Protein AF-A0A7J9EZ34-F1 (afdb_monomer)

Nearest PDB structures (foldseek):
  8yn0-assembly2_D  TM=4.421E-01  e=9.370E-02  Arabidopsis thaliana
  7txh-assembly2_E  TM=4.356E-01  e=1.465E+00  Homo sapiens
  2y7a-assembly3_C-3  TM=3.413E-01  e=8.677E+00  Homo sapiens

Solvent-accessible surface area (backbone atoms only — not comparable to full-atom values): 8886 Å² total; per-residue (Å²): 133,84,75,85,54,66,70,63,51,52,58,55,52,71,76,38,95,54,94,66,44,84,31,62,82,40,34,70,48,75,47,66,80,59,82,81,58,58,58,46,59,71,48,62,32,22,69,44,23,28,34,43,39,40,42,36,84,32,84,24,39,30,44,36,44,61,71,65,46,53,58,50,31,73,75,67,74,45,95,65,83,75,56,42,46,49,22,27,35,43,36,44,28,42,28,51,44,22,36,29,57,42,94,56,56,46,57,27,52,46,28,35,39,38,36,45,35,60,36,75,44,44,46,50,47,71,54,33,79,51,18,42,62,92,34,74,24,36,44,35,30,23,64,75,45,62,77,60,43,66,80,85,66,68,74,91,51,55,48,81,46,80,101

Radius of gyration: 16.16 Å; Cα contacts (8 Å, |Δi|>4): 330; chains: 1; bounding box: 44×30×41 Å

Structure (mmCIF, N/CA/C/O backbone):
data_AF-A0A7J9EZ34-F1
#
_entry.id   AF-A0A7J9EZ34-F1
#
loop_
_atom_site.group_PDB
_atom_site.id
_atom_site.type_symbol
_atom_site.label_atom_id
_atom_site.label_alt_id
_atom_site.label_comp_id
_atom_site.label_asym_id
_atom_site.label_entity_id
_atom_site.label_seq_id
_atom_site.pdbx_PDB_ins_code
_atom_site.Cartn_x
_atom_site.Cartn_y
_atom_site.Cartn_z
_atom_site.occupancy
_atom_site.B_iso_or_equiv
_atom_site.auth_seq_id
_atom_site.auth_comp_id
_atom_site.auth_asym_id
_atom_site.auth_atom_id
_atom_site.pdbx_PDB_model_num
ATOM 1 N N . MET A 1 1 ? -25.687 12.455 -5.153 1.00 34.72 1 MET A N 1
ATOM 2 C CA . MET A 1 1 ? -24.939 11.523 -4.289 1.00 34.72 1 MET A CA 1
ATOM 3 C C . MET A 1 1 ? -24.214 12.401 -3.290 1.00 34.72 1 MET A C 1
ATOM 5 O O . MET A 1 1 ? -23.368 13.177 -3.709 1.00 34.72 1 MET A O 1
ATOM 9 N N . GLU A 1 2 ? -24.684 12.445 -2.046 1.00 34.62 2 GLU A N 1
ATOM 10 C CA . GLU A 1 2 ? -24.123 13.350 -1.038 1.00 34.62 2 GLU A CA 1
ATOM 11 C C . GLU A 1 2 ? -22.745 12.836 -0.618 1.00 34.62 2 GLU A C 1
ATOM 13 O O . GLU A 1 2 ? -22.622 11.708 -0.142 1.00 34.62 2 GLU A O 1
ATOM 18 N N . GLU A 1 3 ? -21.704 13.645 -0.835 1.00 37.16 3 GLU A N 1
ATOM 19 C CA . GLU A 1 3 ? -20.372 13.369 -0.301 1.00 37.16 3 GLU A CA 1
ATOM 20 C C . GLU A 1 3 ? -20.472 13.237 1.227 1.00 37.16 3 GLU A C 1
ATOM 22 O O . GLU A 1 3 ? -21.099 14.059 1.906 1.00 37.16 3 GLU A O 1
ATOM 27 N N . MET A 1 4 ? -19.864 12.188 1.781 1.00 43.03 4 MET A N 1
ATOM 28 C CA . MET A 1 4 ? -19.802 11.992 3.225 1.00 43.03 4 MET A CA 1
ATOM 29 C C . MET A 1 4 ? -18.946 13.114 3.829 1.00 43.03 4 MET A C 1
ATOM 31 O O . MET A 1 4 ? -17.720 13.092 3.744 1.00 43.03 4 MET A O 1
ATOM 35 N N . LYS A 1 5 ? -19.602 14.139 4.384 1.00 40.22 5 LYS A N 1
ATOM 36 C CA . LYS A 1 5 ? -18.938 15.289 5.010 1.00 40.22 5 LYS A CA 1
ATOM 37 C C . LYS A 1 5 ? -18.133 14.835 6.228 1.00 40.22 5 LYS A C 1
ATOM 39 O O . LYS A 1 5 ? -18.682 14.176 7.112 1.00 40.22 5 LYS A O 1
ATOM 44 N N . MET A 1 6 ? -16.866 15.246 6.296 1.00 43.50 6 MET A N 1
ATOM 45 C CA . MET A 1 6 ? -15.937 14.949 7.401 1.00 43.50 6 MET A CA 1
ATOM 46 C C . MET A 1 6 ? -16.508 15.350 8.775 1.00 43.50 6 MET A C 1
ATOM 48 O O . MET A 1 6 ? -16.283 14.668 9.767 1.00 43.50 6 MET A O 1
ATOM 52 N N . GLU A 1 7 ? -17.360 16.377 8.822 1.00 43.09 7 GLU A N 1
ATOM 53 C CA . GLU A 1 7 ? -18.128 16.808 10.003 1.00 43.09 7 GLU A CA 1
ATOM 54 C C . GLU A 1 7 ? -18.947 15.675 10.645 1.00 43.09 7 GLU A C 1
ATOM 56 O O . GLU A 1 7 ? -18.964 15.541 11.867 1.00 43.09 7 GLU A O 1
ATOM 61 N N . LYS A 1 8 ? -19.567 14.803 9.836 1.00 44.59 8 LYS A N 1
ATOM 62 C CA . LYS A 1 8 ? -20.313 13.634 10.336 1.00 44.59 8 LYS A CA 1
ATOM 63 C C . LYS A 1 8 ? -19.380 12.539 10.863 1.00 44.59 8 LYS A C 1
ATOM 65 O O . LYS A 1 8 ? -19.772 11.772 11.739 1.00 44.59 8 LYS A O 1
ATOM 70 N N . MET A 1 9 ? -18.145 12.487 10.362 1.00 44.72 9 MET A N 1
ATOM 71 C CA . MET A 1 9 ? -17.101 11.580 10.839 1.00 44.72 9 MET A CA 1
ATOM 72 C C . MET A 1 9 ? -16.634 11.998 12.243 1.00 44.72 9 MET A C 1
ATOM 74 O O . MET A 1 9 ? -16.540 11.146 13.123 1.00 44.72 9 MET A O 1
ATOM 78 N N . HIS A 1 10 ? -16.467 13.302 12.501 1.00 47.06 10 HIS A N 1
ATOM 79 C CA . HIS A 1 10 ? -16.117 13.840 13.826 1.00 47.06 10 HIS A CA 1
ATOM 80 C C . HIS A 1 10 ? -17.157 13.521 14.908 1.00 47.06 10 HIS A C 1
ATOM 82 O O . HIS A 1 10 ? -16.787 13.159 16.024 1.00 47.06 10 HIS A O 1
ATOM 88 N N . THR A 1 11 ? -18.454 13.602 14.594 1.00 39.75 11 THR A N 1
ATOM 89 C CA . THR A 1 11 ? -19.517 13.269 15.561 1.00 39.75 11 THR A CA 1
ATOM 90 C C . THR A 1 11 ? -19.536 11.774 15.895 1.00 39.75 11 THR A C 1
ATOM 92 O 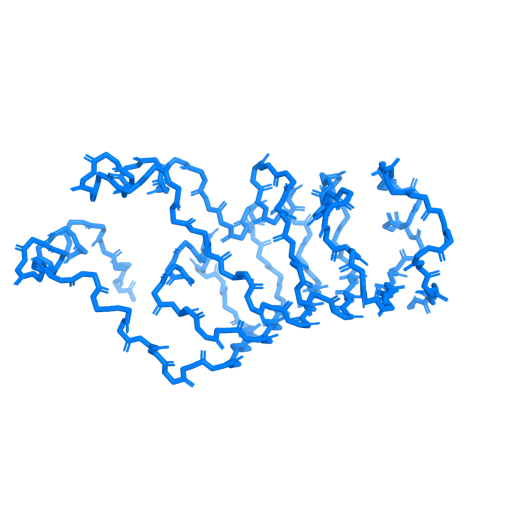O . THR A 1 11 ? -19.748 11.394 17.046 1.00 39.75 11 THR A O 1
ATOM 95 N N . TRP A 1 12 ? -19.246 10.916 14.913 1.00 43.97 12 TRP A N 1
ATOM 96 C CA . TRP A 1 12 ? -19.155 9.467 15.113 1.00 43.97 12 TRP A CA 1
ATOM 97 C C . TRP A 1 12 ? -17.919 9.084 15.944 1.00 43.97 12 TRP A C 1
ATOM 99 O O . TRP A 1 12 ? -18.030 8.311 16.898 1.00 43.97 12 TRP A O 1
ATOM 109 N N . ILE A 1 13 ? -16.778 9.726 15.663 1.00 44.41 13 ILE A N 1
ATOM 110 C CA . ILE A 1 13 ? -15.514 9.591 16.406 1.00 44.41 13 ILE A CA 1
ATOM 111 C C . ILE A 1 13 ? -15.668 10.072 17.859 1.00 44.41 13 ILE A C 1
ATOM 113 O O . ILE A 1 13 ? -15.233 9.387 18.778 1.00 44.41 13 ILE A O 1
ATOM 117 N N . SER A 1 14 ? -16.345 11.201 18.094 1.00 41.09 14 SER A N 1
ATOM 118 C CA . SER A 1 14 ? -16.519 11.765 19.442 1.00 41.09 14 SER A CA 1
ATOM 119 C C . SER A 1 14 ? -17.431 10.930 20.348 1.00 41.09 14 SER A C 1
ATOM 121 O O . SER A 1 14 ? -17.280 10.985 21.566 1.00 41.09 14 SER A O 1
ATOM 123 N N . SER A 1 15 ? -18.377 10.174 19.783 1.00 40.88 15 SER A N 1
ATOM 124 C CA . SER A 1 15 ? -19.260 9.285 20.557 1.00 40.88 15 SER A CA 1
ATOM 125 C C . SER A 1 15 ? -18.625 7.930 20.901 1.00 40.88 15 SER A C 1
ATOM 127 O O . SER A 1 15 ? -19.157 7.188 21.723 1.00 40.88 15 SER A O 1
ATOM 129 N N . SER A 1 16 ? -17.466 7.623 20.310 1.00 40.03 16 SER A N 1
ATOM 130 C CA . SER A 1 16 ? -16.776 6.342 20.444 1.00 40.03 16 SER A CA 1
ATOM 131 C C . SER A 1 16 ? -15.368 6.559 21.001 1.00 40.03 16 SER A C 1
ATOM 133 O O . SER A 1 16 ? -14.382 6.484 20.277 1.00 40.03 16 SER A O 1
ATOM 135 N N . ILE A 1 17 ? -15.252 6.753 22.320 1.00 42.34 17 ILE A N 1
ATOM 136 C CA . ILE A 1 17 ? -13.970 6.784 23.071 1.00 42.34 17 ILE A CA 1
ATOM 137 C C . ILE A 1 17 ? -13.254 5.407 23.073 1.00 42.34 17 ILE A C 1
ATOM 139 O O . ILE A 1 17 ? -12.327 5.145 23.825 1.00 42.34 17 ILE A O 1
ATOM 143 N N . ASN A 1 18 ? -13.611 4.516 22.155 1.00 42.16 18 ASN A N 1
ATOM 144 C CA . ASN A 1 18 ? -12.798 3.375 21.790 1.00 42.16 18 ASN A CA 1
ATOM 145 C C . ASN A 1 18 ? -12.562 3.466 20.289 1.00 42.16 18 ASN A C 1
ATOM 147 O O . ASN A 1 18 ? -13.523 3.492 19.519 1.00 42.16 18 ASN A O 1
ATOM 151 N N . TYR A 1 19 ? -11.295 3.452 19.879 1.00 50.28 19 TYR A N 1
ATOM 152 C CA . TYR A 1 19 ? -10.869 3.174 18.508 1.00 50.28 19 TYR A CA 1
ATOM 153 C C . TYR A 1 19 ? -11.275 1.735 18.142 1.00 50.28 19 TYR A C 1
ATOM 155 O O . TYR A 1 19 ? -10.455 0.830 18.002 1.00 50.28 19 TYR A O 1
ATOM 163 N N . THR A 1 20 ? -12.578 1.484 18.067 1.00 52.22 20 THR A N 1
ATOM 164 C CA . THR A 1 20 ? -13.141 0.242 17.567 1.00 52.22 20 THR A CA 1
ATOM 165 C C . THR A 1 20 ? -13.020 0.350 16.066 1.00 52.22 20 THR A C 1
ATOM 167 O O . THR A 1 20 ? -13.823 0.985 15.394 1.00 52.22 20 THR A O 1
ATOM 170 N N . SER A 1 21 ? -11.925 -0.180 15.537 1.00 58.53 21 SER A N 1
ATOM 171 C CA . SER A 1 21 ? -11.785 -0.444 14.113 1.00 58.53 21 SER A CA 1
ATOM 172 C C . SER A 1 21 ? -13.075 -1.086 13.600 1.00 58.53 21 SER A C 1
ATOM 174 O O . SER A 1 21 ? -13.347 -2.250 13.858 1.00 58.53 21 SER A O 1
ATOM 176 N N . CYS A 1 22 ? -13.923 -0.331 12.909 1.00 66.19 22 CYS A N 1
ATOM 177 C CA . CYS A 1 22 ? -15.297 -0.776 12.659 1.00 66.19 22 CYS A CA 1
ATOM 178 C C . CYS A 1 22 ? -15.360 -2.005 11.739 1.00 66.19 22 CYS A C 1
ATOM 180 O O . CYS A 1 22 ? -16.380 -2.683 11.657 1.00 66.19 22 CYS A O 1
ATOM 182 N N . PHE A 1 23 ? -14.239 -2.323 11.089 1.00 75.56 23 PHE A N 1
ATOM 183 C CA . PHE A 1 23 ? -14.098 -3.395 10.122 1.00 75.56 23 PHE A CA 1
ATOM 184 C C . PHE A 1 23 ? -12.998 -4.382 10.535 1.00 75.56 23 PHE A C 1
ATOM 186 O O . PHE A 1 23 ? -12.132 -4.747 9.740 1.00 75.56 23 PHE A O 1
ATOM 193 N N . HIS A 1 24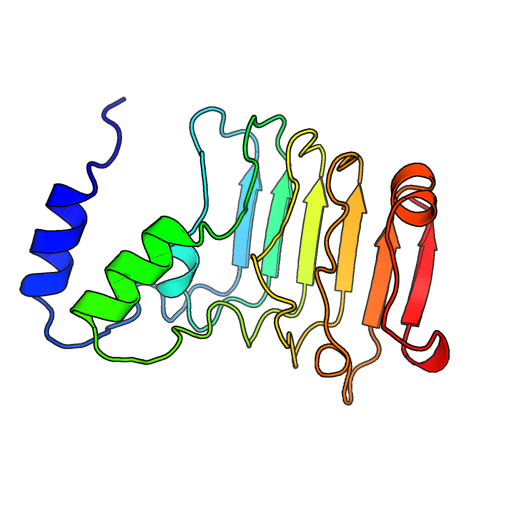 ? -13.021 -4.836 11.793 1.00 77.44 24 HIS A N 1
ATOM 194 C CA . HIS A 1 24 ? -12.057 -5.810 12.320 1.00 77.44 24 HIS A CA 1
ATOM 195 C C . HIS A 1 24 ? -11.994 -7.121 11.523 1.00 77.44 24 HIS A C 1
ATOM 197 O O . HIS A 1 24 ? -10.959 -7.775 11.525 1.00 77.44 24 HIS A O 1
ATOM 203 N N . THR A 1 25 ? -13.060 -7.534 10.848 1.00 85.25 25 THR A N 1
ATOM 204 C CA . THR A 1 25 ? -13.066 -8.769 10.048 1.00 85.25 25 THR A CA 1
ATOM 205 C C . THR A 1 25 ? -12.677 -8.539 8.592 1.00 85.25 25 THR A C 1
ATOM 207 O O . THR A 1 25 ? -12.418 -9.503 7.874 1.00 85.25 25 THR A O 1
ATOM 210 N N . LEU A 1 26 ? -12.622 -7.282 8.140 1.00 88.75 26 LEU A N 1
ATOM 211 C CA . LEU A 1 26 ? -12.394 -6.967 6.740 1.00 88.75 26 LEU A CA 1
ATOM 212 C C . LEU A 1 26 ? -10.924 -7.201 6.385 1.00 88.75 26 LEU A C 1
ATOM 214 O O . LEU A 1 26 ? -10.035 -6.456 6.795 1.00 88.75 26 LEU A O 1
ATOM 218 N N . SER A 1 27 ? -10.689 -8.262 5.617 1.00 92.31 27 SER A N 1
ATOM 219 C CA . SER A 1 27 ? -9.362 -8.674 5.158 1.00 92.31 27 SER A CA 1
ATOM 220 C C . SER A 1 27 ? -9.081 -8.311 3.707 1.00 92.31 27 SER A C 1
ATOM 222 O O . SER A 1 27 ? -7.921 -8.273 3.302 1.00 92.31 27 SER A O 1
ATOM 224 N N . THR A 1 28 ? -10.118 -8.056 2.915 1.00 94.00 28 THR A N 1
ATOM 225 C CA . THR A 1 28 ? -9.997 -7.854 1.473 1.00 94.00 28 THR A CA 1
ATOM 226 C C . THR A 1 28 ? -10.886 -6.704 1.039 1.00 94.00 28 THR A C 1
ATOM 228 O O . THR A 1 28 ? -12.075 -6.682 1.346 1.00 94.00 28 THR A O 1
ATOM 231 N N . ILE A 1 29 ? -10.302 -5.763 0.304 1.00 92.19 29 ILE A N 1
ATOM 232 C CA . ILE A 1 29 ? -11.003 -4.641 -0.314 1.00 92.19 29 ILE A CA 1
ATOM 233 C C . ILE A 1 29 ? -10.672 -4.650 -1.796 1.00 92.19 29 ILE A C 1
ATOM 235 O O . ILE A 1 29 ? -9.505 -4.723 -2.186 1.00 92.19 29 ILE A O 1
ATOM 239 N N . GLN A 1 30 ? -11.712 -4.569 -2.616 1.00 93.25 30 GLN A N 1
ATOM 240 C CA . GLN A 1 30 ? -11.574 -4.416 -4.052 1.00 93.25 30 GLN A CA 1
ATOM 241 C C . GLN A 1 30 ? -12.419 -3.234 -4.502 1.00 93.25 30 GLN A C 1
ATOM 243 O O . GLN A 1 30 ? -13.625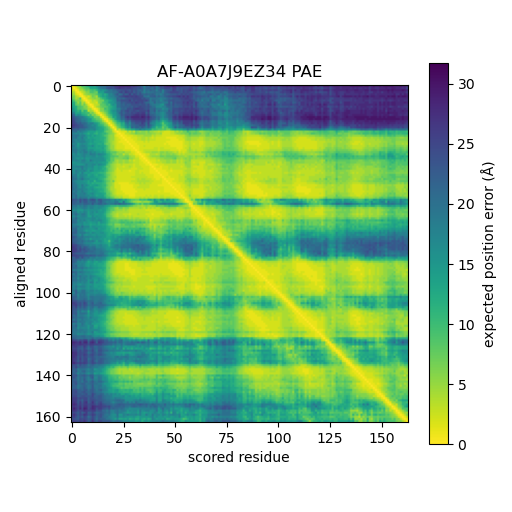 -3.201 -4.263 1.00 93.25 30 GLN A O 1
ATOM 248 N N . ILE A 1 31 ? -11.779 -2.257 -5.134 1.00 89.81 31 ILE A N 1
ATOM 249 C CA . ILE A 1 31 ? -12.442 -1.084 -5.686 1.00 89.81 31 ILE A CA 1
ATOM 250 C C . ILE A 1 31 ? -12.245 -1.106 -7.184 1.00 89.81 31 ILE A C 1
ATOM 252 O O . ILE A 1 31 ? -11.140 -0.929 -7.698 1.00 89.81 31 ILE A O 1
ATOM 256 N N . PHE A 1 32 ? -13.362 -1.293 -7.866 1.00 89.50 32 PHE A N 1
ATOM 257 C CA . PHE A 1 32 ? -13.465 -1.151 -9.298 1.00 89.50 32 PHE A CA 1
ATOM 258 C C . PHE A 1 32 ? -14.420 -0.013 -9.568 1.00 89.50 32 PHE A C 1
ATOM 260 O O . PHE A 1 32 ? -15.419 0.180 -8.879 1.00 89.50 32 PHE A O 1
ATOM 267 N N . TYR A 1 33 ? -14.143 0.711 -10.621 1.00 83.75 33 TYR A N 1
ATOM 268 C CA . TYR A 1 33 ? -15.158 1.533 -11.231 1.00 83.75 33 TYR A CA 1
ATOM 269 C C . TYR A 1 33 ? -15.742 2.750 -10.397 1.00 83.75 33 TYR A C 1
ATOM 271 O O . TYR A 1 33 ? -16.880 3.145 -10.637 1.00 83.75 33 TYR A O 1
ATOM 279 N N . CYS A 1 34 ? -14.984 3.430 -9.496 1.00 81.12 34 CYS A N 1
ATOM 280 C CA . CYS A 1 34 ? -15.455 4.571 -8.651 1.00 81.12 34 CYS A CA 1
ATOM 281 C C . CYS A 1 34 ? -14.917 6.032 -8.919 1.00 81.12 34 CYS A C 1
ATOM 283 O O . CYS A 1 34 ? -13.851 6.397 -8.421 1.00 81.12 34 CYS A O 1
ATOM 285 N N . HIS A 1 35 ? -15.660 6.931 -9.625 1.00 75.88 35 HIS A N 1
ATOM 286 C CA . HIS A 1 35 ? -15.130 8.248 -10.136 1.00 75.88 35 HIS A CA 1
ATOM 287 C C . HIS A 1 35 ? -15.022 9.366 -9.126 1.00 75.88 35 HIS A C 1
ATOM 289 O O . HIS A 1 35 ? -14.292 10.330 -9.360 1.00 75.88 35 HIS A O 1
ATOM 295 N N . GLN A 1 36 ? -15.718 9.231 -8.013 1.00 80.94 36 GLN A N 1
ATOM 296 C CA . GLN A 1 36 ? -15.801 10.283 -7.011 1.00 80.94 36 GLN A CA 1
ATOM 297 C C . GLN A 1 36 ? -14.869 10.020 -5.824 1.00 80.94 36 GLN A C 1
ATOM 299 O O . GLN A 1 36 ? -14.703 10.897 -4.980 1.00 80.94 36 GLN A O 1
ATOM 304 N N . LEU A 1 37 ? -14.237 8.841 -5.763 1.00 81.56 37 LEU A N 1
ATOM 305 C CA . LEU A 1 37 ? -13.319 8.490 -4.687 1.00 81.56 37 LEU A CA 1
ATOM 306 C C . LEU A 1 37 ? -11.995 9.247 -4.854 1.00 81.56 37 LEU A C 1
ATOM 308 O O . LEU A 1 37 ? -11.252 9.018 -5.809 1.00 81.56 37 LEU A O 1
ATOM 312 N N . LYS A 1 38 ? -11.731 10.170 -3.924 1.00 83.31 38 LYS A N 1
ATOM 313 C CA . LYS A 1 38 ? -10.558 11.060 -3.932 1.00 83.31 38 LYS A CA 1
ATOM 314 C C . LYS A 1 38 ? -9.363 10.491 -3.162 1.00 83.31 38 LYS A C 1
ATOM 316 O O . LYS A 1 38 ? -8.239 10.758 -3.559 1.00 83.31 38 LYS A O 1
ATOM 321 N N . ASP A 1 39 ? -9.623 9.718 -2.110 1.00 83.88 39 ASP A N 1
ATOM 322 C CA . ASP A 1 39 ? -8.641 9.037 -1.260 1.00 83.88 39 ASP A CA 1
ATOM 323 C C . ASP A 1 39 ? -9.308 7.848 -0.545 1.00 83.88 39 ASP A C 1
ATOM 325 O O . ASP A 1 39 ? -10.520 7.629 -0.645 1.00 83.88 39 ASP A O 1
ATOM 329 N N . MET A 1 40 ? -8.510 7.072 0.179 1.00 85.50 40 MET A N 1
ATOM 330 C CA . MET A 1 40 ? -8.925 5.915 0.963 1.00 85.50 40 MET A CA 1
ATOM 331 C C . MET A 1 40 ? -8.437 6.008 2.412 1.00 85.50 40 MET A C 1
ATOM 333 O O . MET A 1 40 ? -8.133 4.991 3.035 1.00 85.50 40 MET A O 1
ATOM 337 N N . THR A 1 41 ? -8.396 7.207 3.001 1.00 81.06 41 THR A N 1
ATOM 338 C CA . THR A 1 41 ? -7.928 7.378 4.390 1.00 81.06 41 THR A CA 1
ATOM 339 C C . THR A 1 41 ? -8.761 6.567 5.400 1.00 81.06 41 THR A C 1
ATOM 341 O O . THR A 1 41 ? -8.272 6.210 6.466 1.00 81.06 41 THR A O 1
ATOM 344 N N . TRP A 1 42 ? -9.983 6.154 5.044 1.00 81.00 42 TRP A N 1
ATOM 345 C CA . TRP A 1 42 ? -10.824 5.249 5.840 1.00 81.00 42 TRP A CA 1
ATOM 346 C C . TRP A 1 42 ? -10.247 3.832 6.045 1.00 81.00 42 TRP A C 1
ATOM 348 O O . TRP A 1 42 ? -10.713 3.122 6.937 1.00 81.00 42 TRP A O 1
ATOM 358 N N . LEU A 1 43 ? -9.207 3.420 5.304 1.00 82.31 43 LEU A N 1
ATOM 359 C CA . LEU A 1 43 ? -8.493 2.148 5.520 1.00 82.31 43 LEU A CA 1
ATOM 360 C C . LEU A 1 43 ? -7.874 2.025 6.927 1.00 82.31 43 LEU A C 1
ATOM 362 O O . LEU A 1 43 ? -7.560 0.928 7.387 1.00 82.31 43 LEU A O 1
ATOM 366 N N . ILE A 1 44 ? -7.742 3.130 7.664 1.00 77.62 44 ILE A N 1
ATOM 367 C CA . ILE A 1 44 ? -7.341 3.115 9.081 1.00 77.62 44 ILE A CA 1
ATOM 368 C C . ILE A 1 44 ? -8.325 2.344 9.976 1.00 77.62 44 ILE A C 1
ATOM 370 O O . ILE A 1 44 ? -7.960 1.919 11.069 1.00 77.62 44 ILE A O 1
ATOM 374 N N . LEU A 1 45 ? -9.566 2.156 9.516 1.00 77.81 45 LEU A N 1
ATOM 375 C CA . LEU A 1 45 ? -10.626 1.440 10.228 1.00 77.81 45 LEU A CA 1
ATOM 376 C C . LEU A 1 45 ? -10.619 -0.073 9.942 1.00 77.81 45 LEU A C 1
ATOM 378 O O . LEU A 1 45 ? -11.472 -0.799 10.458 1.00 77.81 45 LEU A O 1
ATOM 382 N N . THR A 1 46 ? -9.680 -0.546 9.111 1.00 83.81 46 THR A N 1
ATOM 383 C CA . THR A 1 46 ? -9.577 -1.932 8.625 1.00 83.81 46 THR A CA 1
ATOM 384 C C . THR A 1 46 ? -8.244 -2.548 9.085 1.00 83.81 46 THR A C 1
ATOM 386 O O . THR A 1 46 ? -7.304 -2.696 8.301 1.00 83.81 46 THR A O 1
ATOM 389 N N . PRO A 1 47 ? -8.102 -2.910 10.371 1.00 80.12 47 PRO A N 1
ATOM 390 C CA . PRO A 1 47 ? -6.811 -3.247 10.980 1.00 80.12 47 PRO A CA 1
ATOM 391 C C . PRO A 1 47 ? -6.311 -4.637 10.565 1.00 80.12 47 PRO A C 1
ATOM 393 O O . PRO A 1 47 ? -5.156 -4.989 10.798 1.00 80.12 47 PRO A O 1
ATOM 396 N N . ASN A 1 48 ? -7.197 -5.447 9.981 1.00 84.56 48 ASN A N 1
ATOM 397 C CA . ASN A 1 48 ? -6.920 -6.796 9.509 1.00 84.56 48 ASN A CA 1
ATOM 398 C C . ASN A 1 48 ? -6.916 -6.897 7.982 1.00 84.56 48 ASN A C 1
ATOM 400 O O . ASN A 1 48 ? -6.948 -8.008 7.456 1.00 84.56 48 ASN A O 1
ATOM 404 N N . LEU A 1 49 ? -6.831 -5.761 7.282 1.00 89.00 49 LEU A N 1
ATOM 405 C CA . LEU A 1 49 ? -6.704 -5.738 5.834 1.00 89.00 49 LEU A CA 1
ATOM 406 C C . LEU A 1 49 ? -5.418 -6.449 5.401 1.00 89.00 49 LEU A C 1
ATOM 408 O O . LEU A 1 49 ? -4.318 -6.068 5.799 1.00 89.00 49 LEU A O 1
ATOM 412 N N . ARG A 1 50 ? -5.580 -7.471 4.563 1.00 92.00 50 ARG A N 1
ATOM 413 C CA . ARG A 1 50 ? -4.507 -8.263 3.951 1.00 92.00 50 ARG A CA 1
ATOM 414 C C . ARG A 1 50 ? -4.393 -8.019 2.455 1.00 92.00 50 ARG A C 1
ATOM 416 O O . ARG A 1 50 ? -3.323 -8.203 1.886 1.00 92.00 50 ARG A O 1
ATOM 423 N N . THR A 1 51 ? -5.473 -7.597 1.809 1.00 93.31 51 THR A N 1
ATOM 424 C CA . THR A 1 51 ? -5.520 -7.524 0.353 1.00 93.31 51 THR A CA 1
ATOM 425 C C . THR A 1 51 ? -6.253 -6.281 -0.125 1.00 93.31 51 THR A C 1
ATOM 427 O O . THR A 1 51 ? -7.409 -6.065 0.240 1.00 93.31 51 THR A O 1
ATOM 430 N N . LEU A 1 52 ? -5.595 -5.500 -0.979 1.00 92.50 52 LEU A N 1
ATOM 431 C CA . LEU A 1 52 ? -6.134 -4.280 -1.566 1.00 92.50 52 LEU A CA 1
ATOM 432 C C . LEU A 1 52 ? -5.983 -4.318 -3.089 1.00 92.50 52 LEU A C 1
ATOM 434 O O . LEU A 1 52 ? -4.867 -4.319 -3.606 1.00 92.50 52 LEU A O 1
ATOM 438 N N . TYR A 1 53 ? -7.114 -4.327 -3.791 1.00 93.50 53 TYR A N 1
ATOM 439 C CA . TYR A 1 53 ? -7.181 -4.178 -5.243 1.00 93.50 53 TYR A CA 1
ATOM 440 C C . TYR A 1 53 ? -7.850 -2.853 -5.588 1.00 93.50 53 TYR A C 1
ATOM 442 O O . TYR A 1 53 ? -8.973 -2.594 -5.155 1.00 93.50 53 TYR A O 1
ATOM 450 N N . ILE A 1 54 ? -7.186 -2.033 -6.394 1.00 90.69 54 ILE A N 1
ATOM 451 C CA . ILE A 1 54 ? -7.730 -0.779 -6.904 1.00 90.69 54 ILE A CA 1
ATOM 452 C C . ILE A 1 54 ? -7.538 -0.777 -8.414 1.00 90.69 54 ILE A C 1
ATOM 454 O O . ILE A 1 54 ? -6.412 -0.765 -8.907 1.00 90.69 54 ILE A O 1
ATOM 458 N N . TYR A 1 55 ? -8.648 -0.796 -9.143 1.00 88.81 55 TYR A N 1
ATOM 459 C CA . TYR A 1 55 ? -8.661 -0.763 -10.598 1.00 88.81 55 TYR A CA 1
ATOM 460 C C . TYR A 1 55 ? -9.575 0.349 -11.079 1.00 88.81 55 TYR A C 1
ATOM 462 O O . TYR A 1 55 ? -10.808 0.228 -11.019 1.00 88.81 55 TYR A O 1
ATOM 470 N N . TRP A 1 56 ? -8.981 1.464 -11.506 1.00 80.00 56 TRP A N 1
ATOM 471 C CA . TRP A 1 56 ? -9.789 2.648 -11.693 1.00 80.00 56 TRP A CA 1
ATOM 472 C C . TRP A 1 56 ? -9.107 3.844 -12.382 1.00 80.00 56 TRP A C 1
ATOM 474 O O . TRP A 1 56 ? -8.040 4.267 -11.961 1.00 80.00 56 TRP A O 1
ATOM 484 N N . ARG A 1 57 ? -9.792 4.502 -13.335 1.00 67.81 57 ARG A N 1
ATOM 485 C CA . ARG A 1 57 ? -9.335 5.759 -13.973 1.00 67.81 57 ARG A CA 1
ATOM 486 C C . ARG A 1 57 ? -9.688 7.012 -13.141 1.00 67.81 57 ARG A C 1
ATOM 488 O O . ARG A 1 57 ? -10.535 7.811 -13.551 1.00 67.81 57 ARG A O 1
ATOM 495 N N . ALA A 1 58 ? -9.086 7.184 -11.958 1.00 65.88 58 ALA A N 1
ATOM 496 C CA . ALA A 1 58 ? -9.322 8.351 -11.077 1.00 65.88 58 ALA A CA 1
ATOM 497 C C . ALA A 1 58 ? -8.360 9.505 -11.344 1.00 65.88 58 ALA A C 1
ATOM 499 O O . ALA A 1 58 ? -7.274 9.342 -11.891 1.00 65.88 58 ALA A O 1
ATOM 500 N N . LYS A 1 59 ? -8.747 10.660 -10.794 1.00 78.56 59 LYS A N 1
ATOM 501 C CA . LYS A 1 59 ? -7.862 11.779 -10.447 1.00 78.56 59 LYS A CA 1
ATOM 502 C C . LYS A 1 59 ? -7.250 11.648 -9.036 1.00 78.56 59 LYS A C 1
ATOM 504 O O . LYS A 1 59 ? -6.879 12.653 -8.448 1.00 78.56 59 LYS A O 1
ATOM 509 N N . MET A 1 60 ? -7.238 10.445 -8.461 1.00 84.94 60 MET A N 1
ATOM 510 C CA . MET A 1 60 ? -6.729 10.180 -7.114 1.00 84.94 60 MET A CA 1
ATOM 511 C C . MET A 1 60 ? -5.218 10.335 -7.148 1.00 84.94 60 MET A C 1
ATOM 513 O O . MET A 1 60 ? -4.559 9.638 -7.916 1.00 84.94 60 MET A O 1
ATOM 517 N N . GLU A 1 61 ? -4.702 11.253 -6.338 1.00 86.44 61 GLU A N 1
ATOM 518 C CA . GLU A 1 61 ? -3.264 11.514 -6.261 1.00 86.44 61 GLU A CA 1
ATOM 519 C C . GLU A 1 61 ? -2.586 10.697 -5.161 1.00 86.44 61 GLU A C 1
ATOM 521 O O . GLU A 1 61 ? -1.418 10.337 -5.298 1.00 86.44 61 GLU A O 1
ATOM 526 N N . GLU A 1 62 ? -3.331 10.343 -4.112 1.00 84.81 62 GLU A N 1
ATOM 527 C CA . GLU A 1 62 ? -2.833 9.611 -2.947 1.00 84.81 62 GLU A CA 1
ATOM 528 C C . GLU A 1 62 ? -3.878 8.591 -2.481 1.00 84.81 62 GLU A C 1
ATOM 530 O O . GLU A 1 62 ? -5.065 8.914 -2.390 1.00 84.81 62 GLU A O 1
ATOM 535 N N . ILE A 1 63 ? -3.459 7.362 -2.161 1.00 85.31 63 ILE A N 1
ATOM 536 C CA . ILE A 1 63 ? -4.370 6.369 -1.556 1.00 85.31 63 ILE A CA 1
ATOM 537 C C . ILE A 1 63 ? -4.661 6.750 -0.104 1.00 85.31 63 ILE A C 1
ATOM 539 O O . ILE A 1 63 ? -5.807 6.698 0.332 1.00 85.31 63 ILE A O 1
ATOM 543 N N . LEU A 1 64 ? -3.642 7.153 0.648 1.00 81.06 64 LEU A N 1
ATOM 544 C CA . LEU A 1 64 ? -3.780 7.629 2.019 1.00 81.06 64 LEU A CA 1
ATOM 545 C C . LEU A 1 64 ? -3.365 9.095 2.080 1.00 81.06 64 LEU A C 1
ATOM 547 O O . LEU A 1 64 ? -2.189 9.413 1.927 1.00 81.06 64 LEU A O 1
ATOM 551 N N . ASN A 1 65 ? -4.339 9.973 2.307 1.00 78.62 65 ASN A N 1
ATOM 552 C CA . ASN A 1 65 ? -4.096 11.408 2.329 1.00 78.62 65 ASN A CA 1
ATOM 553 C C . ASN A 1 65 ? -3.482 11.855 3.665 1.00 78.62 65 ASN A C 1
ATOM 555 O O . ASN A 1 65 ? -4.073 11.631 4.726 1.00 78.62 65 ASN A O 1
ATOM 559 N N . GLU A 1 66 ? -2.330 12.525 3.593 1.00 71.19 66 GLU A N 1
ATOM 560 C CA . GLU A 1 66 ? -1.562 12.989 4.757 1.00 71.19 66 GLU A CA 1
ATOM 561 C C . GLU A 1 66 ? -2.315 14.019 5.598 1.00 71.19 66 GLU A C 1
ATOM 563 O O . GLU A 1 66 ? -2.452 13.838 6.807 1.00 71.19 66 GLU A O 1
ATOM 568 N N . GLY A 1 67 ? -2.859 15.062 4.962 1.00 72.38 67 GLY A N 1
ATOM 569 C CA . GLY A 1 67 ? -3.562 16.142 5.662 1.00 72.38 67 GLY A CA 1
ATOM 570 C C . GLY A 1 67 ? -4.724 15.616 6.506 1.00 72.38 67 GLY A C 1
ATOM 571 O O . GLY A 1 67 ? -4.815 15.905 7.699 1.00 72.38 67 GLY A O 1
ATOM 572 N N . LYS A 1 68 ? -5.543 14.735 5.918 1.00 72.19 68 LYS A N 1
ATOM 573 C CA . LYS A 1 68 ? -6.648 14.075 6.626 1.00 72.19 68 LYS A CA 1
ATOM 574 C C . LYS A 1 68 ? -6.172 13.165 7.752 1.00 72.19 68 LYS A C 1
ATOM 576 O O . LYS A 1 68 ? -6.868 13.034 8.754 1.00 72.19 68 LYS A O 1
ATOM 581 N N . LEU A 1 69 ? -5.020 12.510 7.608 1.00 70.12 69 LEU A N 1
ATOM 582 C CA . LEU A 1 69 ? -4.510 11.648 8.670 1.00 70.12 69 LEU A CA 1
ATOM 583 C C . LEU A 1 69 ? -3.906 12.458 9.824 1.00 70.12 69 LEU A C 1
ATOM 585 O O . LEU A 1 69 ? -4.073 12.066 10.975 1.00 70.12 69 LEU A O 1
ATOM 589 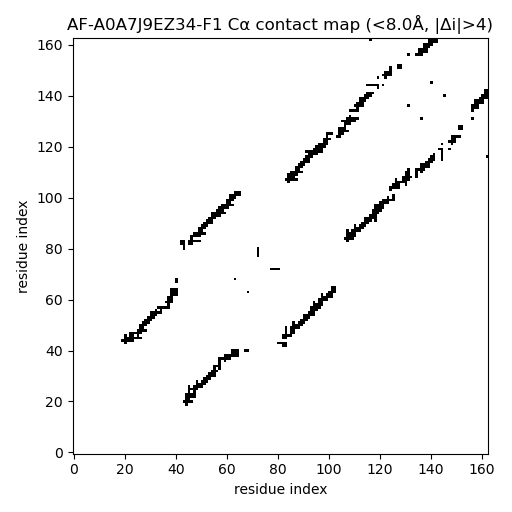N N . GLY A 1 70 ? -3.285 13.607 9.545 1.00 65.81 70 GLY A N 1
ATOM 590 C CA . GLY A 1 70 ? -2.814 14.552 10.563 1.00 65.81 70 GLY A CA 1
ATOM 591 C C . GLY A 1 70 ? -3.948 15.106 11.432 1.00 65.81 70 GLY A C 1
ATOM 592 O O . GLY A 1 70 ? -3.818 15.157 12.656 1.00 65.81 70 GLY A O 1
ATOM 593 N N . GLU A 1 71 ? -5.096 15.424 10.826 1.00 66.38 71 GLU A N 1
ATOM 594 C CA . GLU A 1 71 ? -6.315 15.817 11.553 1.00 66.38 71 GLU A CA 1
ATOM 595 C C . GLU A 1 71 ? -6.805 14.705 12.495 1.00 6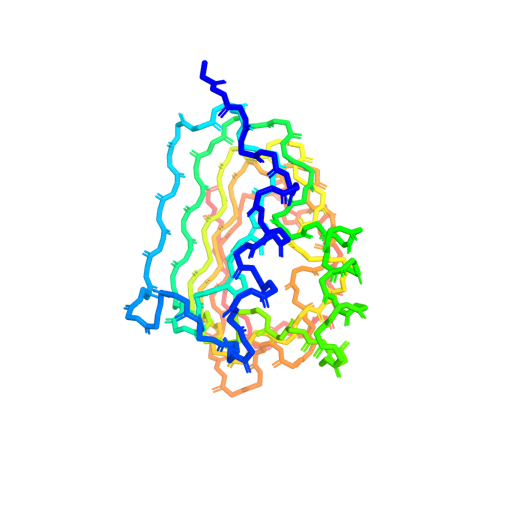6.38 71 GLU A C 1
ATOM 597 O O . GLU A 1 71 ? -7.173 14.962 13.641 1.00 66.38 71 GLU A O 1
ATOM 602 N N . VAL A 1 72 ? -6.756 13.449 12.041 1.00 62.53 72 VAL A N 1
ATOM 603 C CA . VAL A 1 72 ? -7.118 12.266 12.837 1.00 62.53 72 VAL A CA 1
ATOM 604 C C . VAL A 1 72 ? -6.117 12.051 13.986 1.00 62.53 72 VAL A C 1
ATOM 606 O O . VAL A 1 72 ? -6.521 11.848 15.129 1.00 62.53 72 VAL A O 1
ATOM 609 N N . VAL A 1 73 ? -4.810 12.163 13.735 1.00 59.62 73 VAL A N 1
ATOM 610 C CA . VAL A 1 73 ? -3.761 12.029 14.765 1.00 59.62 73 VAL A CA 1
ATOM 611 C C . VAL A 1 73 ? -3.949 13.044 15.898 1.00 59.62 73 VAL A C 1
ATOM 613 O O . VAL A 1 73 ? -3.888 12.664 17.070 1.00 59.62 73 VAL A O 1
ATOM 616 N N . GLY A 1 74 ? -4.241 14.306 15.565 1.00 57.03 74 GLY A N 1
ATOM 617 C CA . GLY A 1 74 ? -4.458 15.373 16.549 1.00 57.03 74 GLY A CA 1
ATOM 618 C C . GLY A 1 74 ? -5.664 15.146 17.468 1.00 57.03 74 GLY A C 1
ATOM 619 O O . GLY A 1 74 ? -5.645 15.575 18.618 1.00 57.03 74 GLY A O 1
ATOM 620 N N . VAL A 1 75 ? -6.689 14.432 16.992 1.00 57.91 75 VAL A N 1
ATOM 621 C CA . VAL A 1 75 ? -7.905 14.117 17.766 1.00 57.91 75 VAL A CA 1
ATOM 622 C C . VAL A 1 75 ? -7.727 12.870 18.639 1.00 57.91 75 VAL A C 1
ATOM 624 O O . VAL A 1 75 ? -8.323 12.771 19.708 1.00 57.91 75 VAL A O 1
ATOM 627 N N . ILE A 1 76 ? -6.923 11.905 18.192 1.00 55.12 76 ILE A N 1
ATOM 628 C CA . ILE A 1 76 ? -6.879 10.550 18.768 1.00 55.12 76 ILE A CA 1
ATOM 629 C C . ILE A 1 76 ? -5.646 10.316 19.652 1.00 55.12 76 ILE A C 1
ATOM 631 O O . ILE A 1 76 ? -5.609 9.350 20.413 1.00 55.12 76 ILE A O 1
ATOM 635 N N . GLY A 1 77 ? -4.637 11.190 19.595 1.00 50.72 77 GLY A N 1
ATOM 636 C CA . GLY A 1 77 ? -3.460 11.121 20.471 1.00 50.72 77 GLY A CA 1
ATOM 637 C C . GLY A 1 77 ? -2.568 9.894 20.239 1.00 50.72 77 GLY A C 1
ATOM 638 O O . GLY A 1 77 ? -1.654 9.639 21.021 1.00 50.72 77 GLY A O 1
ATOM 639 N N . ILE A 1 78 ? -2.809 9.126 19.171 1.00 50.16 78 ILE A N 1
ATOM 640 C CA . ILE A 1 78 ? -1.953 8.014 18.754 1.00 50.16 78 ILE A CA 1
ATOM 641 C C . ILE A 1 78 ? -0.967 8.565 17.722 1.00 50.16 78 ILE A C 1
ATOM 643 O O . ILE A 1 78 ? -1.422 9.049 16.685 1.00 50.16 78 ILE A O 1
ATOM 647 N N . PRO A 1 79 ? 0.359 8.467 17.950 1.00 46.59 79 PRO A N 1
ATOM 648 C CA . PRO A 1 79 ? 1.341 9.187 17.140 1.00 46.59 79 PRO A CA 1
ATOM 649 C C . PRO A 1 79 ? 1.278 8.858 15.650 1.00 46.59 79 PRO A C 1
ATOM 651 O O . PRO A 1 79 ? 1.571 9.712 14.831 1.00 46.59 79 PRO A O 1
ATOM 654 N N . TYR A 1 80 ? 0.881 7.642 15.286 1.00 54.88 80 TYR A N 1
ATOM 655 C CA . TYR A 1 80 ? 0.783 7.211 13.899 1.00 54.88 80 TYR A CA 1
ATOM 656 C C . TYR A 1 80 ? -0.231 6.065 13.846 1.00 54.88 80 TYR A C 1
ATOM 658 O O . TYR A 1 80 ? 0.083 4.975 14.340 1.00 54.88 80 TYR A O 1
ATOM 666 N N . PRO A 1 81 ? -1.451 6.245 13.306 1.00 54.69 81 PRO A N 1
ATOM 667 C CA . PRO A 1 81 ? -2.279 5.101 12.957 1.00 54.69 81 PRO A CA 1
ATOM 668 C C . PRO A 1 81 ? -1.462 4.338 11.929 1.00 54.69 81 PRO A C 1
ATOM 670 O O . PRO A 1 81 ? -1.172 4.899 10.889 1.00 54.69 81 PRO A O 1
ATOM 673 N N . LYS A 1 82 ? -0.993 3.131 12.253 1.00 61.94 82 LYS A N 1
ATOM 674 C CA . LYS A 1 82 ? -0.214 2.295 11.335 1.00 61.94 82 LYS A CA 1
ATOM 675 C C . LYS A 1 82 ? -1.217 1.578 10.436 1.00 61.94 82 LYS A C 1
ATOM 677 O O . LYS A 1 82 ? -1.655 0.477 10.793 1.00 61.94 82 LYS A O 1
ATOM 682 N N . PRO A 1 83 ? -1.695 2.194 9.345 1.00 60.62 83 PRO A N 1
ATOM 683 C CA . PRO A 1 83 ? -2.771 1.614 8.582 1.00 60.62 83 PRO A CA 1
ATOM 684 C C . PRO A 1 83 ? -2.101 0.477 7.809 1.00 60.62 83 PRO A C 1
ATOM 686 O O . PRO A 1 83 ? -0.983 0.625 7.323 1.00 60.62 83 PRO A O 1
ATOM 689 N N . ILE A 1 84 ? -2.755 -0.672 7.675 1.00 68.56 84 ILE A N 1
ATOM 690 C CA . ILE A 1 84 ? -2.367 -1.618 6.619 1.00 68.56 84 ILE A CA 1
ATOM 691 C C . ILE A 1 84 ? -1.071 -2.433 6.919 1.00 68.56 84 ILE A C 1
ATOM 693 O O . ILE A 1 84 ? -0.558 -3.124 6.046 1.00 68.56 84 ILE A O 1
ATOM 697 N N . LEU A 1 85 ? -0.577 -2.494 8.169 1.00 73.62 85 LEU A N 1
ATOM 698 C CA . LEU A 1 85 ? 0.594 -3.333 8.534 1.00 73.62 85 LEU A CA 1
ATOM 699 C C . LEU A 1 85 ? 0.471 -4.819 8.154 1.00 73.62 85 LEU A C 1
ATOM 701 O O . LEU A 1 85 ? 1.480 -5.490 7.958 1.00 73.62 85 LEU A O 1
ATOM 705 N N . LYS A 1 86 ? -0.759 -5.343 8.101 1.00 84.62 86 LYS A N 1
ATOM 706 C CA . LYS A 1 86 ? -1.044 -6.746 7.768 1.00 84.62 86 LYS A CA 1
ATOM 707 C C . LYS A 1 86 ? -1.230 -6.987 6.270 1.00 84.62 86 LYS A C 1
ATOM 709 O O . LYS A 1 86 ? -1.586 -8.100 5.892 1.00 84.62 86 LYS A O 1
ATOM 714 N N . LEU A 1 87 ? -1.017 -5.977 5.429 1.00 87.62 87 LEU A N 1
ATOM 715 C CA . LEU A 1 87 ? -1.196 -6.111 3.991 1.00 87.62 87 LEU A CA 1
ATOM 716 C C . LEU A 1 87 ? -0.171 -7.061 3.406 1.00 87.62 87 LEU A C 1
ATOM 718 O O . LEU A 1 87 ? 1.029 -6.893 3.581 1.00 87.62 87 LEU A O 1
ATOM 722 N N . GLU A 1 88 ? -0.686 -8.046 2.689 1.00 89.88 88 GLU A N 1
ATOM 723 C CA . GLU A 1 88 ? 0.074 -9.076 1.999 1.00 89.88 88 GLU A CA 1
ATOM 724 C C . GLU A 1 88 ? 0.066 -8.864 0.490 1.00 89.88 88 GLU A C 1
ATOM 726 O O . GLU A 1 88 ? 1.000 -9.271 -0.201 1.00 89.88 88 GLU A O 1
ATOM 731 N N . THR A 1 89 ? -0.993 -8.253 -0.042 1.00 90.75 89 THR A N 1
ATOM 732 C CA . THR A 1 89 ? -1.176 -8.071 -1.482 1.00 90.75 89 THR A CA 1
ATOM 733 C C . THR A 1 89 ? -1.723 -6.693 -1.798 1.00 90.75 89 THR A C 1
ATOM 735 O O . THR A 1 89 ? -2.791 -6.308 -1.316 1.00 90.75 89 THR A O 1
ATOM 738 N N . LEU A 1 90 ? -1.002 -5.990 -2.662 1.00 90.31 90 LEU A N 1
ATOM 739 C CA . LEU A 1 90 ? -1.370 -4.694 -3.203 1.00 90.31 90 LEU A CA 1
ATOM 740 C C . LEU A 1 90 ? -1.430 -4.783 -4.727 1.00 90.31 90 LEU A C 1
ATOM 742 O O . LEU A 1 90 ? -0.445 -5.142 -5.367 1.00 90.31 90 LEU A O 1
ATOM 746 N N . ASN A 1 91 ?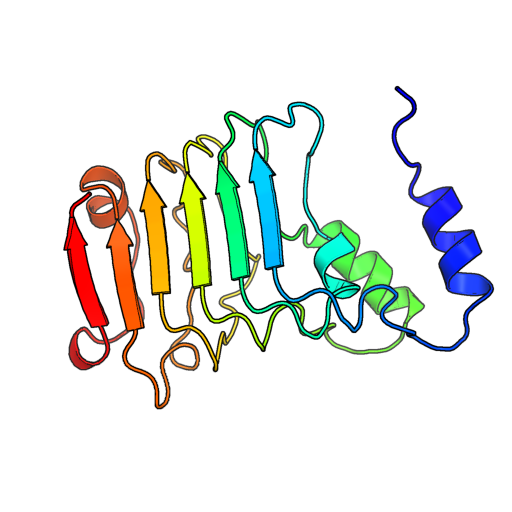 -2.562 -4.418 -5.314 1.00 91.94 91 ASN A N 1
ATOM 747 C CA . ASN A 1 91 ? -2.715 -4.354 -6.760 1.00 91.94 91 ASN A CA 1
ATOM 748 C C . ASN A 1 91 ? -3.335 -3.018 -7.155 1.00 91.94 91 ASN A C 1
ATOM 750 O O . ASN A 1 91 ? -4.468 -2.715 -6.777 1.00 91.94 91 ASN A O 1
ATOM 754 N N . LEU A 1 92 ? -2.571 -2.236 -7.907 1.00 91.06 92 LEU A N 1
ATOM 755 C CA . LEU A 1 92 ? -2.929 -0.909 -8.373 1.00 91.06 92 LEU A CA 1
ATOM 756 C C . LEU A 1 92 ? -2.918 -0.900 -9.891 1.00 91.06 92 LEU A C 1
ATOM 758 O O . LEU A 1 92 ? -1.893 -1.195 -10.513 1.00 91.06 92 LEU A O 1
ATOM 762 N N . ARG A 1 93 ? -4.051 -0.539 -10.492 1.00 89.81 93 ARG A N 1
ATOM 763 C CA . ARG A 1 93 ? -4.155 -0.484 -11.941 1.00 89.81 93 ARG A CA 1
ATOM 764 C C . ARG A 1 93 ? -4.991 0.685 -12.455 1.00 89.81 93 ARG A C 1
ATOM 766 O O . ARG A 1 93 ? -6.045 1.004 -11.909 1.00 89.81 93 ARG A O 1
ATOM 773 N N . ASP A 1 94 ? -4.509 1.277 -13.546 1.00 88.94 94 ASP A N 1
ATOM 774 C CA . ASP A 1 94 ? -5.109 2.399 -14.286 1.00 88.94 94 ASP A CA 1
ATOM 775 C C . ASP A 1 94 ? -5.225 3.715 -13.485 1.00 88.94 94 ASP A C 1
ATOM 777 O O . ASP A 1 94 ? -5.986 4.613 -13.857 1.00 88.94 94 ASP A O 1
ATOM 781 N N . LEU A 1 95 ? -4.430 3.875 -12.420 1.00 88.38 95 LEU A N 1
ATOM 782 C CA . LEU A 1 95 ? -4.408 5.067 -11.565 1.00 88.38 95 LEU A CA 1
ATOM 783 C C . LEU A 1 95 ? -3.406 6.106 -12.091 1.00 88.38 95 LEU A C 1
ATOM 785 O O . LEU A 1 95 ? -2.352 6.346 -11.506 1.00 88.38 95 LEU A O 1
ATOM 789 N N . LEU A 1 96 ? -3.743 6.738 -13.217 1.00 85.44 96 LEU A N 1
ATOM 790 C CA . LEU A 1 96 ? -2.825 7.612 -13.965 1.00 85.44 96 LEU A CA 1
ATOM 791 C C . LEU A 1 96 ? -2.315 8.832 -13.184 1.00 85.44 96 LEU A C 1
ATOM 793 O O . LEU A 1 96 ? -1.236 9.324 -13.488 1.00 85.44 96 LEU A O 1
ATOM 797 N N . LYS A 1 97 ? -3.087 9.323 -12.207 1.00 88.00 97 LYS A N 1
ATOM 798 C CA . LYS A 1 97 ? -2.752 10.502 -11.388 1.00 88.00 97 LYS A CA 1
ATOM 799 C C . LYS A 1 97 ? -2.149 10.162 -10.029 1.00 88.00 97 LYS A C 1
ATOM 801 O O . LYS A 1 97 ? -1.831 11.076 -9.277 1.00 88.00 97 LYS A O 1
ATOM 806 N N . LEU A 1 98 ? -2.012 8.875 -9.706 1.00 88.00 98 LEU A N 1
ATOM 807 C CA . LEU A 1 98 ? -1.520 8.450 -8.403 1.00 88.00 98 LEU A CA 1
ATOM 808 C C . LEU A 1 98 ? -0.028 8.746 -8.292 1.00 88.00 98 LEU A C 1
ATOM 810 O O . LEU A 1 98 ? 0.762 8.170 -9.030 1.00 88.00 98 LEU A O 1
ATOM 814 N N . LYS A 1 99 ? 0.339 9.603 -7.341 1.00 85.88 99 LYS A N 1
ATOM 815 C CA . LYS A 1 99 ? 1.717 10.033 -7.073 1.00 85.88 99 LYS A CA 1
ATOM 816 C C . LYS A 1 99 ? 2.348 9.258 -5.925 1.00 85.88 99 LYS A C 1
ATOM 818 O O . LYS A 1 99 ? 3.562 9.050 -5.910 1.00 85.88 99 LYS A O 1
ATOM 823 N N . SER A 1 100 ? 1.537 8.841 -4.952 1.00 80.25 100 SER A N 1
ATOM 824 C CA . SER A 1 100 ? 1.994 8.118 -3.767 1.00 80.25 100 SER A CA 1
ATOM 825 C C . SER A 1 100 ? 0.919 7.168 -3.232 1.00 80.25 100 SER A C 1
ATOM 827 O O . SER A 1 100 ? -0.281 7.402 -3.355 1.00 80.25 100 SER A O 1
ATOM 829 N N . ILE A 1 101 ? 1.345 6.066 -2.619 1.00 79.00 101 ILE A N 1
ATOM 830 C CA . ILE A 1 101 ? 0.445 5.213 -1.823 1.00 79.00 101 ILE A CA 1
ATOM 831 C C . ILE A 1 101 ? 0.303 5.794 -0.415 1.00 79.00 101 ILE A C 1
ATOM 833 O O . ILE A 1 101 ? -0.794 5.845 0.140 1.00 79.00 101 ILE A O 1
ATOM 837 N N . TYR A 1 102 ? 1.434 6.241 0.126 1.00 74.12 102 TYR A N 1
ATOM 838 C CA . TYR A 1 102 ? 1.590 6.905 1.409 1.00 74.12 102 TYR A CA 1
ATOM 839 C C . TYR A 1 102 ? 2.660 7.993 1.269 1.00 74.12 102 TYR A C 1
ATOM 841 O O . TYR A 1 102 ? 3.519 7.905 0.386 1.00 74.12 102 TYR A O 1
ATOM 849 N N . TRP A 1 103 ? 2.602 9.025 2.110 1.00 67.81 103 TRP A N 1
ATOM 850 C CA . TRP A 1 103 ? 3.526 10.163 2.030 1.00 67.81 103 TRP A CA 1
ATOM 851 C C . TRP A 1 103 ? 4.953 9.811 2.474 1.00 67.81 103 TRP A C 1
ATOM 853 O O . TRP A 1 103 ? 5.906 10.418 1.983 1.00 67.81 103 TRP A O 1
ATOM 863 N N . ASP A 1 104 ? 5.090 8.808 3.344 1.00 65.06 104 ASP A N 1
ATOM 864 C CA . ASP A 1 104 ? 6.359 8.205 3.755 1.00 65.06 104 ASP A CA 1
ATOM 865 C C . ASP A 1 104 ? 6.467 6.753 3.255 1.00 65.06 104 ASP A C 1
ATOM 867 O O . ASP A 1 104 ? 5.488 6.122 2.849 1.00 65.06 104 ASP A O 1
ATOM 871 N N . ALA A 1 105 ? 7.666 6.191 3.288 1.00 64.44 105 ALA A N 1
ATOM 872 C CA . ALA A 1 105 ? 7.867 4.795 2.962 1.00 64.44 105 ALA A CA 1
ATOM 873 C C . ALA A 1 105 ? 7.360 3.933 4.136 1.00 64.44 105 ALA A C 1
ATOM 875 O O . ALA A 1 105 ? 7.996 3.862 5.190 1.00 64.44 105 ALA A O 1
ATOM 876 N N . LEU A 1 106 ? 6.193 3.298 3.976 1.00 66.44 106 LEU A N 1
ATOM 877 C CA . LEU A 1 106 ? 5.616 2.440 5.013 1.00 66.44 106 LEU A CA 1
ATOM 878 C C . LEU A 1 106 ? 6.391 1.127 5.122 1.00 66.44 106 LEU A C 1
ATOM 880 O O . LEU A 1 106 ? 6.672 0.513 4.096 1.00 66.44 106 LEU A O 1
ATOM 884 N N . PRO A 1 107 ? 6.672 0.639 6.343 1.00 63.66 107 PRO A N 1
ATOM 885 C CA . PRO A 1 107 ? 7.037 -0.749 6.529 1.00 63.66 107 PRO A CA 1
ATOM 886 C C . PRO A 1 107 ? 5.769 -1.572 6.318 1.00 63.66 107 PRO A C 1
ATOM 888 O O . PRO A 1 107 ? 4.865 -1.549 7.156 1.00 63.66 107 PRO A O 1
ATOM 891 N N . PHE A 1 108 ? 5.678 -2.286 5.201 1.00 73.75 108 PHE A N 1
ATOM 892 C CA . PHE A 1 108 ? 4.663 -3.320 5.022 1.00 73.75 108 PHE A CA 1
ATOM 893 C C . PHE A 1 108 ? 5.252 -4.686 5.406 1.00 73.75 108 PHE A C 1
ATOM 895 O O . PHE A 1 108 ? 5.599 -5.462 4.523 1.00 73.75 108 PHE A O 1
ATOM 902 N N . PRO A 1 109 ? 5.396 -5.018 6.704 1.00 74.50 109 PRO A N 1
ATOM 903 C CA . PRO A 1 109 ? 6.158 -6.192 7.134 1.00 74.50 109 PRO A CA 1
ATOM 904 C C . PRO A 1 109 ? 5.575 -7.514 6.622 1.00 74.50 109 PRO A C 1
ATOM 906 O O . PRO A 1 109 ? 6.279 -8.516 6.572 1.00 74.50 109 PRO A O 1
ATOM 909 N N . CYS A 1 110 ? 4.286 -7.539 6.275 1.00 82.50 110 CYS A N 1
ATOM 910 C CA . CYS A 1 110 ? 3.595 -8.726 5.783 1.00 82.50 110 CYS A CA 1
ATOM 911 C C . CYS A 1 110 ? 3.474 -8.783 4.255 1.00 82.50 110 CYS A C 1
ATOM 913 O O . CYS A 1 110 ? 2.856 -9.725 3.757 1.00 82.50 110 CYS A O 1
ATOM 915 N N . LEU A 1 111 ? 4.015 -7.806 3.519 1.00 84.12 111 LEU A N 1
ATOM 916 C CA . LEU A 1 111 ? 3.805 -7.708 2.079 1.00 84.12 111 LEU A CA 1
ATOM 917 C C . LEU A 1 111 ? 4.522 -8.833 1.344 1.00 84.12 111 LEU A C 1
ATOM 919 O O . LEU A 1 111 ? 5.698 -9.102 1.571 1.00 84.12 111 LEU A O 1
ATOM 923 N N . LYS A 1 112 ? 3.788 -9.487 0.448 1.00 87.06 112 LYS A N 1
ATOM 924 C CA . LYS A 1 112 ? 4.272 -10.617 -0.353 1.00 87.06 112 LYS A CA 1
ATOM 925 C C . LYS A 1 112 ? 4.166 -10.330 -1.844 1.00 87.06 112 LYS A C 1
ATOM 927 O O . LYS A 1 112 ? 5.004 -10.787 -2.610 1.00 87.06 112 LYS A O 1
ATOM 932 N N . HIS A 1 113 ? 3.145 -9.577 -2.254 1.00 87.56 113 HIS A N 1
ATOM 933 C CA . HIS A 1 113 ? 2.853 -9.325 -3.662 1.00 87.56 113 HIS A CA 1
ATOM 934 C C . HIS A 1 113 ? 2.481 -7.863 -3.901 1.00 87.56 113 HIS A C 1
ATOM 936 O O . HIS A 1 113 ? 1.581 -7.323 -3.249 1.00 87.56 113 HIS A O 1
ATOM 942 N N . ILE A 1 114 ? 3.134 -7.250 -4.882 1.00 87.31 114 ILE A N 1
ATOM 943 C CA . ILE A 1 114 ? 2.782 -5.939 -5.421 1.00 87.31 114 ILE A CA 1
ATOM 944 C C . ILE A 1 114 ? 2.585 -6.083 -6.917 1.00 87.31 114 ILE A C 1
ATOM 946 O O . ILE A 1 114 ? 3.453 -6.604 -7.609 1.00 87.31 114 ILE A O 1
ATOM 950 N N . ARG A 1 115 ? 1.466 -5.571 -7.417 1.00 89.00 115 ARG A N 1
ATOM 951 C CA . ARG A 1 115 ? 1.191 -5.462 -8.843 1.00 89.00 115 ARG A CA 1
ATOM 952 C C . ARG A 1 115 ? 0.841 -4.023 -9.188 1.00 89.00 115 ARG A C 1
ATOM 954 O O . ARG A 1 115 ? -0.132 -3.493 -8.656 1.00 89.00 115 ARG A O 1
ATOM 961 N N . ILE A 1 116 ? 1.612 -3.395 -10.069 1.00 88.62 116 ILE A N 1
ATOM 962 C CA . ILE A 1 116 ? 1.395 -2.011 -10.508 1.00 88.62 116 ILE A CA 1
ATOM 963 C C . ILE A 1 116 ? 1.321 -1.971 -12.036 1.00 88.62 116 ILE A C 1
ATOM 965 O O . ILE A 1 116 ? 2.282 -2.288 -12.732 1.00 88.62 116 ILE A O 1
ATOM 969 N N . ALA A 1 117 ? 0.174 -1.569 -12.580 1.00 88.00 117 ALA A N 1
ATOM 970 C CA . ALA A 1 117 ? -0.035 -1.484 -14.024 1.00 88.00 117 ALA A CA 1
ATOM 971 C C . ALA A 1 117 ? -0.683 -0.153 -14.415 1.00 88.00 117 ALA A C 1
ATOM 973 O O . ALA A 1 117 ? -1.729 0.209 -13.891 1.00 88.00 117 ALA A O 1
ATOM 974 N N . HIS A 1 118 ? -0.103 0.563 -15.379 1.00 86.38 118 HIS A N 1
ATOM 975 C CA . HIS A 1 118 ? -0.641 1.846 -15.857 1.00 86.38 118 HIS A CA 1
ATOM 976 C C . HIS A 1 118 ? -0.815 2.908 -14.741 1.00 86.38 118 HIS A C 1
ATOM 978 O O . HIS A 1 118 ? -1.828 3.604 -14.684 1.00 86.38 118 HIS A O 1
ATOM 984 N N . CYS A 1 119 ? 0.184 3.050 -13.862 1.00 86.62 119 CYS A N 1
ATOM 985 C CA . CYS A 1 119 ? 0.252 4.075 -12.807 1.00 86.62 119 CYS A CA 1
ATOM 986 C C . CYS A 1 119 ? 1.477 4.983 -13.035 1.00 86.62 119 CYS A C 1
ATOM 988 O O . CYS A 1 119 ? 2.459 4.909 -12.305 1.00 86.62 119 CYS A O 1
ATOM 990 N N . GLN A 1 120 ? 1.457 5.782 -14.105 1.00 82.88 120 GLN A N 1
ATOM 991 C CA . GLN A 1 120 ? 2.650 6.468 -14.635 1.00 82.88 120 GLN A CA 1
ATOM 992 C C . GLN A 1 120 ? 3.208 7.576 -13.726 1.00 82.88 120 GLN A C 1
ATOM 994 O O . GLN A 1 120 ? 4.407 7.827 -13.740 1.00 82.88 120 GLN A O 1
ATOM 999 N N . GLU A 1 121 ? 2.358 8.243 -12.940 1.00 86.31 121 GLU A N 1
ATOM 1000 C CA . GLU A 1 121 ? 2.791 9.298 -12.010 1.00 86.31 121 GLU A CA 1
ATOM 1001 C C . GLU A 1 121 ? 3.277 8.742 -10.657 1.00 86.31 121 GLU A C 1
ATOM 1003 O O . GLU A 1 121 ? 3.739 9.514 -9.813 1.00 86.31 121 GLU A O 1
ATOM 1008 N N . LEU A 1 122 ? 3.224 7.417 -10.446 1.00 85.19 122 LEU A N 1
ATOM 1009 C CA . LEU A 1 122 ? 3.612 6.778 -9.187 1.00 85.19 122 LEU A CA 1
ATOM 1010 C C . LEU A 1 122 ? 5.138 6.694 -9.089 1.00 85.19 122 LEU A C 1
ATOM 1012 O O . LEU A 1 122 ? 5.742 5.651 -9.334 1.00 85.19 122 LEU A O 1
ATOM 1016 N N . GLN A 1 123 ? 5.744 7.823 -8.731 1.00 71.25 123 GLN A N 1
ATOM 1017 C CA . GLN A 1 123 ? 7.194 8.001 -8.633 1.00 71.25 123 GLN A CA 1
ATOM 1018 C C . GLN A 1 123 ? 7.731 7.705 -7.228 1.00 71.25 123 GLN A C 1
ATOM 1020 O O . GLN A 1 123 ? 8.904 7.376 -7.064 1.00 71.25 123 GLN A O 1
ATOM 1025 N N . LYS A 1 124 ? 6.888 7.831 -6.191 1.00 63.34 124 LYS A N 1
ATOM 1026 C CA . LYS A 1 124 ? 7.326 7.686 -4.799 1.00 63.34 124 LYS A CA 1
ATOM 1027 C C . LYS A 1 124 ? 7.342 6.238 -4.337 1.00 63.34 124 LYS A C 1
ATOM 1029 O O . LYS A 1 124 ? 6.392 5.487 -4.538 1.00 63.34 124 LYS A O 1
ATOM 1034 N N . HIS A 1 125 ? 8.411 5.932 -3.612 1.00 63.44 125 HIS A N 1
ATOM 1035 C CA . HIS A 1 125 ? 8.713 4.677 -2.943 1.00 63.44 125 HIS A CA 1
ATOM 1036 C C . HIS A 1 125 ? 7.524 4.112 -2.143 1.00 63.44 125 HIS A C 1
ATOM 1038 O O . HIS A 1 125 ? 7.271 4.572 -1.029 1.00 63.44 125 HIS A O 1
ATOM 1044 N N . PRO A 1 126 ? 6.816 3.077 -2.634 1.00 57.59 126 PRO A N 1
ATOM 1045 C CA . PRO A 1 126 ? 5.766 2.445 -1.842 1.00 57.59 126 PRO A CA 1
ATOM 1046 C C . PRO A 1 126 ? 6.337 1.568 -0.715 1.00 57.59 126 PRO A C 1
ATOM 1048 O O . PRO A 1 126 ? 5.579 1.032 0.080 1.00 57.59 126 PRO A O 1
ATOM 1051 N N . LEU A 1 127 ? 7.660 1.391 -0.648 1.00 64.50 127 LEU A N 1
ATOM 1052 C CA . LEU A 1 127 ? 8.334 0.438 0.233 1.00 64.50 127 LEU A CA 1
ATOM 1053 C C . LEU A 1 127 ? 9.528 1.081 0.931 1.00 64.50 127 LEU A C 1
ATOM 1055 O O . LEU A 1 127 ? 10.252 1.852 0.316 1.00 64.50 127 LEU A O 1
ATOM 1059 N N . ASN A 1 128 ? 9.809 0.723 2.177 1.00 62.38 128 ASN A N 1
ATOM 1060 C CA . ASN A 1 128 ? 11.108 0.987 2.815 1.00 62.38 128 ASN A CA 1
ATOM 1061 C C . ASN A 1 128 ? 11.873 -0.322 3.049 1.00 62.38 128 ASN A C 1
ATOM 1063 O O . ASN A 1 128 ? 11.303 -1.399 2.922 1.00 62.38 128 ASN A O 1
ATOM 1067 N N . SER A 1 129 ? 13.139 -0.251 3.464 1.00 58.06 129 SER A N 1
ATOM 1068 C CA . SER A 1 129 ? 13.979 -1.425 3.773 1.00 58.06 129 SER A CA 1
ATOM 1069 C C . SER A 1 129 ? 13.387 -2.415 4.790 1.00 58.06 129 SER A C 1
ATOM 1071 O O . SER A 1 129 ? 13.900 -3.518 4.927 1.00 58.06 129 SER A O 1
ATOM 1073 N N . ASP A 1 130 ? 12.331 -2.043 5.514 1.00 64.19 130 ASP A N 1
ATOM 1074 C CA . ASP A 1 130 ? 11.646 -2.903 6.481 1.00 64.19 130 ASP A CA 1
ATOM 1075 C C . ASP A 1 130 ? 10.428 -3.632 5.885 1.00 64.19 130 ASP A C 1
ATOM 1077 O O . ASP A 1 130 ? 9.854 -4.502 6.535 1.00 64.19 130 ASP A O 1
ATOM 1081 N N . SER A 1 131 ? 10.041 -3.323 4.643 1.00 62.81 131 SER A N 1
ATOM 1082 C CA . SER A 1 131 ? 8.851 -3.887 3.981 1.00 62.81 131 SER A CA 1
ATOM 1083 C C . SER A 1 131 ? 9.042 -5.312 3.449 1.00 62.81 131 SER A C 1
ATOM 1085 O O . SER A 1 131 ? 8.061 -5.972 3.138 1.00 62.81 131 SER A O 1
ATOM 1087 N N . ALA A 1 132 ? 10.283 -5.793 3.339 1.00 57.09 132 ALA A N 1
ATOM 1088 C CA . ALA A 1 132 ? 10.604 -7.145 2.861 1.00 57.09 132 ALA A CA 1
ATOM 1089 C C . ALA A 1 132 ? 11.379 -7.984 3.894 1.00 57.09 132 ALA A C 1
ATOM 1091 O O . ALA A 1 132 ? 11.769 -9.117 3.614 1.00 57.09 132 ALA A O 1
ATOM 1092 N N . LYS A 1 133 ? 11.584 -7.469 5.117 1.00 62.34 133 LYS A N 1
ATOM 1093 C CA . LYS A 1 133 ? 12.332 -8.188 6.157 1.00 62.34 133 LYS A CA 1
ATOM 1094 C C . LYS A 1 133 ? 11.635 -9.504 6.512 1.00 62.34 133 LYS A C 1
ATOM 1096 O O . LYS A 1 133 ? 10.661 -9.523 7.258 1.00 62.34 133 LYS A O 1
ATOM 1101 N N . GLY A 1 134 ? 12.178 -10.605 5.996 1.00 63.75 134 GLY A N 1
ATOM 1102 C CA . GLY A 1 134 ? 11.723 -11.967 6.279 1.00 63.75 134 GLY A CA 1
ATOM 1103 C C . GLY A 1 134 ? 10.674 -12.534 5.319 1.00 63.75 134 GLY A C 1
ATOM 1104 O O . GLY A 1 134 ? 10.238 -13.659 5.546 1.00 63.75 134 GLY A O 1
ATOM 1105 N N . ASN A 1 135 ? 10.289 -11.818 4.254 1.00 66.19 135 ASN A N 1
ATOM 1106 C CA . ASN A 1 135 ? 9.346 -12.307 3.242 1.00 66.19 135 ASN A CA 1
ATOM 1107 C C . ASN A 1 135 ? 9.931 -12.184 1.831 1.00 66.19 135 ASN A C 1
ATOM 1109 O O . ASN A 1 135 ? 10.595 -11.206 1.506 1.00 66.19 135 ASN A O 1
ATOM 1113 N N . LEU A 1 136 ? 9.642 -13.168 0.977 1.00 73.75 136 LEU A N 1
ATOM 1114 C CA . LEU A 1 136 ? 9.938 -13.084 -0.451 1.00 73.75 136 LEU A CA 1
ATOM 1115 C C . LEU A 1 136 ? 8.927 -12.137 -1.105 1.00 73.75 136 LEU A C 1
ATOM 1117 O O . LEU A 1 136 ? 7.745 -12.475 -1.206 1.00 73.75 136 LEU A O 1
ATOM 1121 N N . LEU A 1 137 ? 9.382 -10.955 -1.521 1.00 80.12 137 LEU A N 1
ATOM 1122 C CA . LEU A 1 137 ? 8.529 -9.956 -2.151 1.00 80.12 137 LEU A CA 1
ATOM 1123 C C . LEU A 1 137 ? 8.510 -10.159 -3.670 1.00 80.12 137 LEU A C 1
ATOM 1125 O O . LEU A 1 137 ? 9.535 -10.046 -4.342 1.00 80.12 137 LEU A O 1
ATOM 1129 N N . THR A 1 138 ? 7.328 -10.423 -4.220 1.00 84.81 138 THR A N 1
ATOM 1130 C CA . THR A 1 138 ? 7.101 -10.438 -5.669 1.00 84.81 138 THR A CA 1
ATOM 1131 C C . THR A 1 138 ? 6.581 -9.078 -6.108 1.00 84.81 138 THR A C 1
ATOM 1133 O O . THR A 1 138 ? 5.550 -8.620 -5.606 1.00 84.81 138 THR A O 1
ATOM 1136 N N . ILE A 1 139 ? 7.280 -8.437 -7.046 1.00 83.94 139 ILE A N 1
ATOM 1137 C CA . ILE A 1 139 ? 6.842 -7.177 -7.650 1.00 83.94 139 ILE A CA 1
ATOM 1138 C C . ILE A 1 139 ? 6.625 -7.383 -9.143 1.00 83.94 139 ILE A C 1
ATOM 1140 O O . ILE A 1 139 ? 7.540 -7.723 -9.893 1.00 83.94 139 ILE A O 1
ATOM 1144 N N . GLU A 1 140 ? 5.396 -7.124 -9.563 1.00 86.25 140 GLU A N 1
ATOM 1145 C CA . GLU A 1 140 ? 4.978 -7.116 -10.953 1.00 86.25 140 GLU A CA 1
ATOM 1146 C C . GLU A 1 140 ? 4.675 -5.678 -11.365 1.00 86.25 140 GLU A C 1
ATOM 1148 O O . GLU A 1 140 ? 3.917 -4.967 -10.697 1.00 86.25 140 GLU A O 1
ATOM 1153 N N . GLY A 1 141 ? 5.260 -5.243 -12.472 1.00 83.44 141 GLY A N 1
ATOM 1154 C CA . GLY A 1 141 ? 5.157 -3.859 -12.912 1.00 83.44 141 GLY A CA 1
ATOM 1155 C C . GLY A 1 141 ? 5.140 -3.738 -14.424 1.00 83.44 141 GLY A C 1
ATOM 1156 O O . GLY A 1 141 ? 5.821 -4.497 -15.113 1.00 83.44 141 GLY A O 1
ATOM 1157 N N . SER A 1 142 ? 4.404 -2.762 -14.954 1.00 80.31 142 SER A N 1
ATOM 1158 C CA . SER A 1 142 ? 4.575 -2.359 -16.357 1.00 80.31 142 SER A CA 1
ATOM 1159 C C . SER A 1 142 ? 5.989 -1.819 -16.585 1.00 80.31 142 SER A C 1
ATOM 1161 O O . SER A 1 142 ? 6.524 -1.131 -15.713 1.00 80.31 142 SER A O 1
ATOM 1163 N N . LYS A 1 143 ? 6.570 -2.070 -17.763 1.00 77.19 143 LYS A N 1
ATOM 1164 C CA . LYS A 1 143 ? 7.934 -1.630 -18.115 1.00 77.19 143 LYS A CA 1
ATOM 1165 C C . LYS A 1 143 ? 8.168 -0.136 -17.853 1.00 77.19 143 LYS A C 1
ATOM 1167 O O . LYS A 1 143 ? 9.131 0.219 -17.186 1.00 77.19 143 LYS A O 1
ATOM 1172 N N . ASP A 1 144 ? 7.236 0.714 -18.276 1.00 74.00 144 ASP A N 1
ATOM 1173 C CA . ASP A 1 144 ? 7.335 2.173 -18.115 1.00 74.00 144 ASP A CA 1
ATOM 1174 C C . ASP A 1 144 ? 7.347 2.613 -16.640 1.00 74.00 144 ASP A C 1
ATOM 1176 O O . ASP A 1 144 ? 7.959 3.615 -16.278 1.00 74.00 144 ASP A O 1
ATOM 1180 N N . TRP A 1 145 ? 6.675 1.856 -15.766 1.00 79.75 145 TRP A N 1
ATOM 1181 C CA . TRP A 1 145 ? 6.705 2.114 -14.326 1.00 79.75 145 TRP A CA 1
ATOM 1182 C C . TRP A 1 145 ? 8.054 1.703 -13.725 1.00 79.75 145 TRP A C 1
ATOM 1184 O O . TRP A 1 145 ? 8.626 2.448 -12.937 1.00 79.75 145 TRP A O 1
ATOM 1194 N N . TRP A 1 146 ? 8.611 0.564 -14.150 1.00 75.56 146 TRP A N 1
ATOM 1195 C CA . TRP A 1 146 ? 9.940 0.118 -13.716 1.00 75.56 146 TRP A CA 1
ATOM 1196 C C . TRP A 1 146 ? 11.055 1.102 -14.068 1.00 75.56 146 TRP A C 1
ATOM 1198 O O . TRP A 1 146 ? 11.982 1.275 -13.283 1.00 75.56 146 TRP A O 1
ATOM 1208 N N . GLU A 1 147 ? 10.969 1.739 -15.235 1.00 74.12 147 GLU A N 1
ATOM 1209 C CA . GLU A 1 147 ? 11.970 2.705 -15.703 1.00 74.12 147 GLU A CA 1
ATOM 1210 C C . GLU A 1 147 ? 11.903 4.051 -14.964 1.00 74.12 147 GLU A C 1
ATOM 1212 O O . GLU A 1 147 ? 12.869 4.811 -14.992 1.00 74.12 147 GLU A O 1
ATOM 1217 N N . THR A 1 148 ? 10.783 4.355 -14.304 1.00 73.56 148 THR A N 1
ATOM 1218 C CA . THR A 1 148 ? 10.522 5.669 -13.691 1.00 73.56 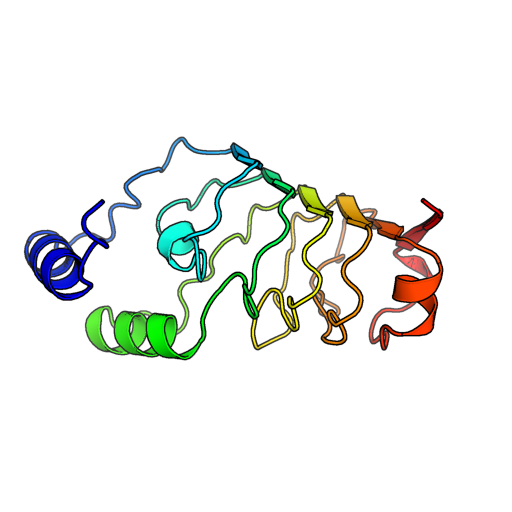148 THR A CA 1
ATOM 1219 C C . THR A 1 148 ? 10.613 5.673 -12.169 1.00 73.56 148 THR A C 1
ATOM 1221 O O . THR A 1 148 ? 10.742 6.739 -11.568 1.00 73.56 148 THR A O 1
ATOM 1224 N N . VAL A 1 149 ? 10.554 4.506 -11.531 1.00 74.06 149 VAL A N 1
ATOM 1225 C CA . VAL A 1 149 ? 10.572 4.385 -10.072 1.00 74.06 149 VAL A CA 1
ATOM 1226 C C . VAL A 1 149 ? 12.006 4.350 -9.524 1.00 74.06 149 VAL A C 1
ATOM 1228 O O . VAL A 1 149 ? 12.854 3.566 -9.952 1.00 74.06 149 VAL A O 1
ATOM 1231 N N . GLU A 1 150 ? 12.285 5.206 -8.541 1.00 70.69 150 GLU A N 1
ATOM 1232 C CA . GLU A 1 150 ? 13.549 5.198 -7.798 1.00 70.69 150 GLU A CA 1
ATOM 1233 C C . GLU A 1 150 ? 13.528 4.094 -6.730 1.00 70.69 150 GLU A C 1
ATOM 1235 O O . GLU A 1 150 ? 12.570 4.012 -5.963 1.00 70.69 150 GLU A O 1
ATOM 1240 N N . TRP A 1 151 ? 14.586 3.273 -6.644 1.00 69.56 151 TRP A N 1
ATOM 1241 C CA . TRP A 1 151 ? 14.691 2.151 -5.698 1.00 69.56 151 TRP A CA 1
ATOM 1242 C C . TRP A 1 151 ? 15.711 2.403 -4.569 1.00 69.56 151 TRP A C 1
ATOM 1244 O O . TRP A 1 151 ? 16.853 2.786 -4.798 1.00 69.56 151 TRP A O 1
ATOM 1254 N N . LYS A 1 152 ? 15.311 2.089 -3.336 1.00 65.50 152 LYS A N 1
ATOM 1255 C CA . LYS A 1 152 ? 16.050 2.148 -2.062 1.00 65.50 152 LYS A CA 1
ATOM 1256 C C . LYS A 1 152 ? 16.241 0.751 -1.461 1.00 65.50 152 LYS A C 1
ATOM 1258 O O . LYS A 1 152 ? 16.880 0.614 -0.421 1.00 65.50 152 LYS A O 1
ATOM 1263 N N . MET A 1 153 ? 15.667 -0.282 -2.082 1.00 62.53 153 MET A N 1
ATOM 1264 C CA . MET A 1 153 ? 15.833 -1.683 -1.686 1.00 62.53 153 MET A CA 1
ATOM 1265 C C . MET A 1 153 ? 16.956 -2.354 -2.474 1.00 62.53 153 MET A C 1
ATOM 1267 O O . MET A 1 153 ? 17.243 -1.986 -3.611 1.00 62.53 153 MET A O 1
ATOM 1271 N N . LYS A 1 154 ? 17.582 -3.368 -1.866 1.00 58.78 154 LYS A N 1
ATOM 1272 C CA . LYS A 1 154 ? 18.580 -4.197 -2.545 1.00 58.78 154 LYS A CA 1
ATOM 1273 C C . LYS A 1 154 ? 17.878 -5.275 -3.391 1.00 58.78 154 LYS A C 1
ATOM 1275 O O . LYS A 1 154 ? 16.943 -5.894 -2.890 1.00 58.78 154 LYS A O 1
ATOM 1280 N N . PRO A 1 155 ? 18.368 -5.588 -4.605 1.00 57.94 155 PRO A N 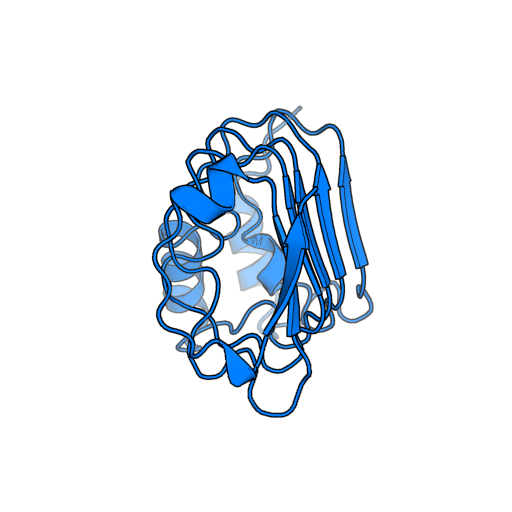1
ATOM 1281 C CA . PRO A 1 155 ? 17.728 -6.553 -5.512 1.00 57.94 155 PRO A CA 1
ATOM 1282 C C . PRO A 1 155 ? 17.556 -7.982 -4.967 1.00 57.94 155 PRO A C 1
ATOM 1284 O O . PRO A 1 155 ? 16.724 -8.727 -5.466 1.00 57.94 155 PRO A O 1
ATOM 1287 N N . LEU A 1 156 ? 18.337 -8.381 -3.957 1.00 55.19 156 LEU A N 1
ATOM 1288 C CA . LEU A 1 156 ? 18.379 -9.753 -3.424 1.00 55.19 156 LEU A CA 1
ATOM 1289 C C . LEU A 1 156 ? 17.084 -10.205 -2.721 1.00 55.19 156 LEU A C 1
ATOM 1291 O O . LEU A 1 156 ? 16.916 -11.397 -2.484 1.00 55.19 156 LEU A O 1
ATOM 1295 N N . GLU A 1 157 ? 16.182 -9.280 -2.391 1.00 57.81 157 GLU A N 1
ATOM 1296 C CA . GLU A 1 157 ? 14.931 -9.561 -1.666 1.00 57.81 157 GLU A CA 1
ATOM 1297 C C . GLU A 1 157 ? 13.694 -9.585 -2.587 1.00 57.81 157 GLU A C 1
ATOM 1299 O O . GLU A 1 157 ? 12.564 -9.697 -2.110 1.00 57.81 157 GLU A O 1
ATOM 1304 N N . MET A 1 158 ? 13.892 -9.471 -3.907 1.00 64.38 158 MET A N 1
ATOM 1305 C CA . MET A 1 158 ? 12.827 -9.177 -4.866 1.00 64.38 158 MET A CA 1
ATOM 1306 C C . MET A 1 158 ? 12.811 -10.181 -6.028 1.00 64.38 158 MET A C 1
ATOM 1308 O O . MET A 1 158 ? 13.823 -10.397 -6.695 1.00 64.38 158 MET A O 1
ATOM 1312 N N . 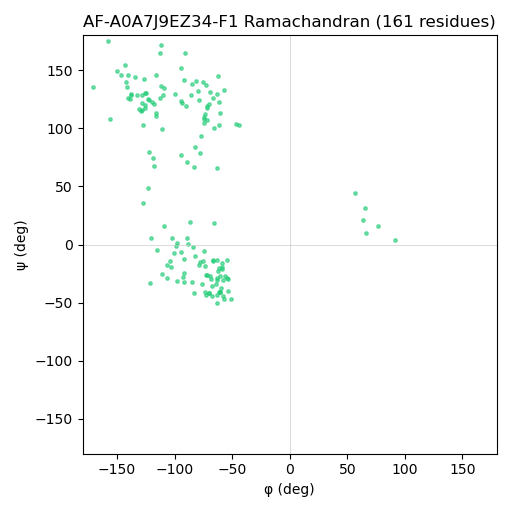LEU A 1 159 ? 11.641 -10.765 -6.304 1.00 64.88 159 LEU A N 1
ATOM 1313 C CA . LEU A 1 159 ? 11.369 -11.476 -7.556 1.00 64.88 159 LEU A CA 1
ATOM 1314 C C . LEU A 1 159 ? 10.594 -10.564 -8.504 1.00 64.88 159 LEU A C 1
ATOM 1316 O O . LEU A 1 159 ? 9.576 -9.979 -8.128 1.00 64.88 159 LEU A O 1
ATOM 1320 N N . PHE A 1 160 ? 11.084 -10.459 -9.738 1.00 66.81 160 PHE A N 1
ATOM 1321 C CA . PHE A 1 160 ? 10.602 -9.495 -10.720 1.00 66.81 160 PHE A CA 1
ATOM 1322 C C . PHE A 1 160 ? 9.872 -10.173 -11.874 1.00 66.81 160 PHE A C 1
ATOM 1324 O O . PHE A 1 160 ? 10.359 -11.157 -12.435 1.00 66.81 160 PHE A O 1
ATOM 1331 N N . SER A 1 161 ? 8.739 -9.597 -12.276 1.00 70.44 161 SER A N 1
ATOM 1332 C CA . SER A 1 161 ? 8.085 -9.918 -13.546 1.00 70.44 161 SER A CA 1
ATOM 1333 C C . SER A 1 161 ? 7.521 -8.661 -14.220 1.00 70.44 161 SER A C 1
ATOM 1335 O O . SER A 1 161 ? 7.110 -7.701 -13.560 1.00 70.44 161 SER A O 1
ATOM 1337 N N . LEU A 1 162 ? 7.554 -8.649 -15.555 1.00 70.56 162 LEU A N 1
ATOM 1338 C CA . LEU A 1 162 ? 6.976 -7.586 -16.379 1.00 70.56 162 LEU A CA 1
ATOM 1339 C C . LEU A 1 162 ? 5.532 -7.944 -16.747 1.00 70.56 162 LEU A C 1
ATOM 1341 O O . LEU A 1 162 ? 5.235 -9.110 -17.015 1.00 70.56 162 LEU A O 1
ATOM 1345 N N . LEU A 1 163 ? 4.663 -6.930 -16.755 1.00 65.06 163 LEU A N 1
ATOM 1346 C CA . LEU A 1 163 ? 3.241 -7.026 -17.110 1.00 65.06 163 LEU A CA 1
ATOM 1347 C C . LEU A 1 163 ? 2.941 -6.564 -18.530 1.00 65.06 163 LEU A C 1
ATOM 1349 O O . LEU A 1 163 ? 3.606 -5.602 -18.978 1.00 65.06 163 LEU A O 1
#

Mean predicted aligned error: 10.68 Å

InterPro domains:
  IPR032675 Leucine-rich repeat domain superfamily [G3DSA:3.80.10.10] (4-139)
  IPR050905 Plant disease resistance NBS-LRR [PTHR33463] (14-125)
  IPR057135 Disease resistance protein At4g27190-like, leucine-rich repeats [PF23247] (6-124)

Sequence (163 aa):
MEEMKMEKMHTWISSSINYTSCFHTLSTIQIFYCHQLKDMTWLILTPNLRTLYIYWRAKMEEILNEGKLGEVVGVIGIPYPKPILKLETLNLRDLLKLKSIYWDALPFPCLKHIRIAHCQELQKHPLNSDSAKGNLLTIEGSKDWWETVEWKMKPLEMLFSLL

Foldseek 3Di:
DDDPDVVVVVVVVVVDLDLQLVAQPDQEDADDDDAPDQEQLNLLSHQNHAYYHYADQYLHQENHDPVVQVVVCVVNVDVHSLGQLNHAEEAEYNDQNHQYHDPDAHQNQNHAEYHEYNNQNPADHVHDQNNQVPYQHEYEYAPNNVVRHDDPYDCPSYDYDYD

Organism: NCBI:txid34281

Secondary structure (DSSP, 8-state):
-----HHHHHHHHHH-SS---TTTT--EEEEES-TT----GGGGG-TT--EEEEE------BSS-HHHHHHHHHHH--S---TTTT--EEEEES-TT--BSSSS----TT--EEEEES-TT--S-S--TTSSTTS-EEEEE-HHHHHH----S-GGGEEEEE-

pLDDT: mean 71.85, std 15.64, range [34.62, 94.0]